Protein AF-A0AAX3SXF2-F1 (afdb_monomer)

Foldseek 3Di:
DVVLVVVLVVLVVLCVVVDPDLLNLLSVLVVCCLVPDPDDDDLVSSCVNSVHDSVSQQVSCVVVPDNGDVRCCVVHRVD

Solvent-accessible surface area (b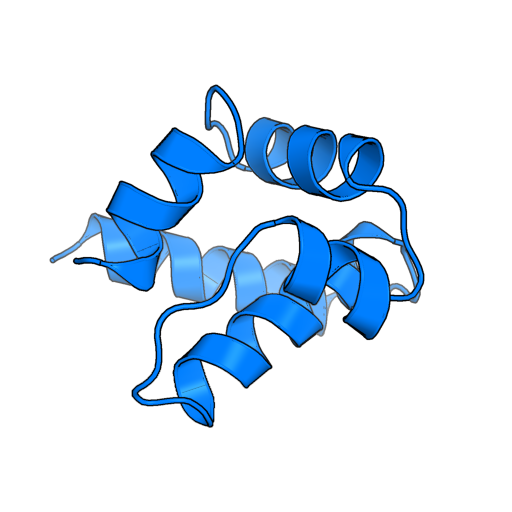ackbone atoms only — not comparable to full-atom values): 4532 Å² total; per-residue (Å²): 116,75,65,48,56,52,51,52,53,51,40,50,51,48,43,72,66,68,47,96,41,74,62,22,42,44,40,49,45,53,52,47,45,68,73,71,39,98,58,92,82,53,67,62,59,51,12,60,76,43,74,51,48,57,67,54,53,31,51,48,30,35,76,77,74,34,96,20,50,71,59,43,43,52,58,61,70,76,96

Secondary structure (DSSP, 8-state):
-HHHHHHHHHHHHHHHTT--SHHHHHHHHHHHHHHH-SS---HHHHHHHTT--HHHHHHHHHHTT-SSHHHHHHHHT--

pLDDT: mean 85.39, std 11.78, range [54.47, 97.88]

Mean predicted aligned error: 4.92 Å

Radius of gyration: 11.4 Å; Cα contacts (8 Å, |Δi|>4): 66; chains: 1; bounding box: 27×24×26 Å

Nearest PDB structures (foldseek):
  1jus-assembly2_E  TM=7.054E-01  e=3.610E+00  Staphylococcus aureus
  7r3w-assembly3_C  TM=6.301E-01  e=4.290E+00  Salmonella enterica subsp. enterica serovar Typhimurium
  3hta-assembly2_C  TM=6.338E-01  e=6.417E+00  Streptomyces lividans

Structure (mmCIF, N/CA/C/O backbone):
data_AF-A0AAX3SXF2-F1
#
_entry.id   AF-A0AAX3SXF2-F1
#
loop_
_atom_site.group_PDB
_atom_site.id
_atom_site.type_symbol
_atom_site.label_atom_id
_atom_site.label_alt_id
_atom_site.label_comp_id
_atom_site.label_asym_id
_atom_site.label_entity_id
_atom_site.label_seq_id
_atom_site.pdbx_PDB_ins_code
_atom_site.Cartn_x
_atom_site.Cartn_y
_atom_site.Cartn_z
_atom_site.occupancy
_atom_site.B_iso_or_equiv
_atom_site.auth_seq_id
_atom_site.auth_comp_id
_atom_site.auth_asym_id
_atom_site.auth_atom_id
_atom_site.pdbx_PDB_model_num
ATOM 1 N N . MET A 1 1 ? -15.140 -2.651 13.809 1.00 54.47 1 MET A N 1
ATOM 2 C CA . MET A 1 1 ? -14.490 -3.967 14.005 1.00 54.47 1 MET A CA 1
ATOM 3 C C . MET A 1 1 ? -14.538 -4.845 12.749 1.00 54.47 1 MET A C 1
ATOM 5 O O . MET A 1 1 ? -13.478 -5.253 12.311 1.00 54.47 1 MET A O 1
ATOM 9 N N . GLN A 1 2 ? -15.696 -5.061 12.099 1.00 61.03 2 GLN A N 1
ATOM 10 C CA . GLN A 1 2 ? -15.798 -5.925 10.898 1.00 61.03 2 GLN A CA 1
ATOM 11 C C . GLN A 1 2 ? -14.994 -5.455 9.661 1.00 61.03 2 GLN A C 1
ATOM 13 O O . GLN A 1 2 ? -14.464 -6.287 8.932 1.00 61.03 2 GLN A O 1
ATOM 18 N N . LEU A 1 3 ? -14.851 -4.141 9.425 1.00 62.84 3 LEU A N 1
ATOM 19 C CA . LEU A 1 3 ? -14.106 -3.625 8.260 1.00 62.84 3 LEU A CA 1
ATOM 20 C C . LEU A 1 3 ? -12.587 -3.844 8.337 1.00 62.84 3 LEU A C 1
ATOM 22 O O . LEU A 1 3 ? -11.973 -4.159 7.323 1.00 62.84 3 LEU A O 1
ATOM 26 N N . LYS A 1 4 ? -11.980 -3.694 9.521 1.00 64.75 4 LYS A N 1
ATOM 27 C CA . LYS A 1 4 ? -10.528 -3.860 9.700 1.00 64.75 4 LYS A CA 1
ATOM 28 C C . LYS A 1 4 ? -10.104 -5.301 9.413 1.00 64.75 4 LYS A C 1
ATOM 30 O O . LYS A 1 4 ? -9.151 -5.522 8.672 1.00 64.75 4 LYS A O 1
ATOM 35 N N . THR A 1 5 ? -10.874 -6.264 9.924 1.00 68.75 5 THR A N 1
ATOM 36 C CA . THR A 1 5 ? -10.701 -7.693 9.629 1.00 68.75 5 THR A CA 1
ATOM 37 C C . THR A 1 5 ? -10.787 -7.966 8.126 1.00 68.75 5 THR A C 1
ATOM 39 O O . THR A 1 5 ? -9.914 -8.631 7.584 1.00 68.75 5 THR A O 1
ATOM 42 N N . ASN A 1 6 ? -11.748 -7.352 7.424 1.00 78.31 6 ASN A N 1
ATOM 43 C CA . ASN A 1 6 ? -11.905 -7.517 5.976 1.00 78.31 6 ASN A CA 1
ATOM 44 C C . ASN A 1 6 ? -10.700 -6.994 5.166 1.00 78.31 6 ASN A C 1
ATOM 46 O O . ASN A 1 6 ? -10.333 -7.576 4.148 1.00 78.31 6 ASN A O 1
ATOM 50 N N . ILE A 1 7 ? -10.070 -5.896 5.598 1.00 80.75 7 ILE A N 1
ATOM 51 C CA . ILE A 1 7 ? -8.888 -5.346 4.913 1.00 80.75 7 ILE A CA 1
ATOM 52 C C . ILE A 1 7 ? -7.663 -6.229 5.155 1.00 80.75 7 ILE A C 1
ATOM 54 O O . ILE A 1 7 ? -6.921 -6.490 4.212 1.00 80.75 7 ILE A O 1
ATOM 58 N N . LEU A 1 8 ? -7.469 -6.721 6.382 1.00 83.38 8 LEU A N 1
ATOM 59 C CA . LEU A 1 8 ? -6.369 -7.633 6.695 1.00 83.38 8 LEU A CA 1
ATOM 60 C C . LEU A 1 8 ? -6.466 -8.919 5.861 1.00 83.38 8 LEU A C 1
ATOM 62 O O . LEU A 1 8 ? -5.497 -9.286 5.203 1.00 83.38 8 LEU A O 1
ATOM 66 N N . GLU A 1 9 ? -7.655 -9.519 5.787 1.00 83.62 9 GLU A N 1
ATOM 67 C CA . GLU A 1 9 ? -7.923 -10.681 4.929 1.00 83.62 9 GLU A CA 1
ATOM 68 C C . GLU A 1 9 ? -7.634 -10.382 3.451 1.00 83.62 9 GLU A C 1
ATOM 70 O O . GLU A 1 9 ? -7.015 -11.188 2.760 1.00 83.62 9 GLU A O 1
ATOM 75 N N . LYS A 1 10 ? -8.025 -9.204 2.946 1.00 80.75 10 LYS A N 1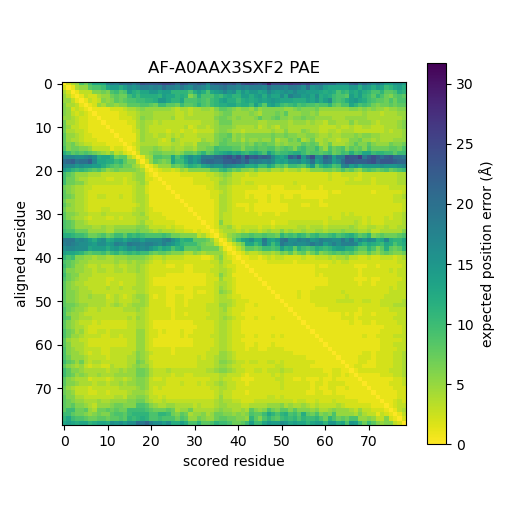
ATOM 76 C CA . LYS A 1 10 ? -7.713 -8.794 1.566 1.00 80.75 10 LYS A CA 1
ATOM 77 C C . LYS A 1 10 ? -6.211 -8.680 1.316 1.00 80.75 10 LYS A C 1
ATOM 79 O O . LYS A 1 10 ? -5.754 -9.111 0.259 1.00 80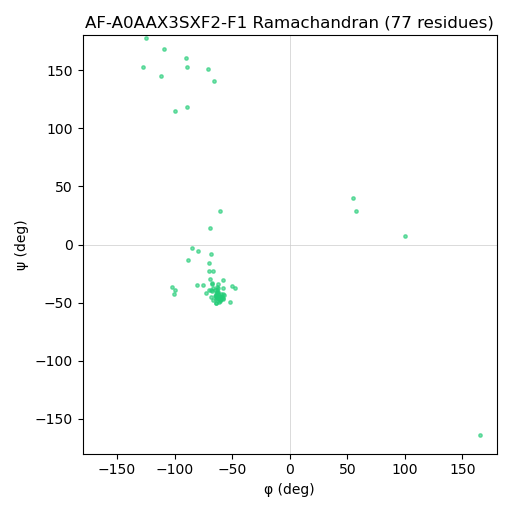.75 10 LYS A O 1
ATOM 84 N N . LEU A 1 11 ? -5.455 -8.107 2.251 1.00 84.00 11 LEU A N 1
ATOM 85 C CA . LEU A 1 11 ? -3.998 -8.006 2.140 1.00 84.00 11 LEU A CA 1
ATOM 86 C C . LEU A 1 11 ? -3.356 -9.395 2.135 1.00 84.00 11 LEU A C 1
ATOM 88 O O . LEU A 1 11 ? -2.524 -9.673 1.277 1.00 84.00 11 LEU A O 1
ATOM 92 N N . GLU A 1 12 ? -3.791 -10.287 3.024 1.00 84.31 12 GLU A N 1
ATOM 93 C CA . GLU A 1 12 ? -3.305 -11.668 3.069 1.00 84.31 12 GLU A CA 1
ATOM 94 C C . GLU A 1 12 ? -3.652 -12.444 1.794 1.00 84.31 12 GLU A C 1
ATOM 96 O O . GLU A 1 12 ? -2.811 -13.168 1.274 1.00 84.31 12 GLU A O 1
ATOM 101 N N . VAL A 1 13 ? -4.842 -12.249 1.218 1.00 84.88 13 VAL A N 1
ATOM 102 C CA . VAL A 1 13 ? -5.205 -12.839 -0.082 1.00 84.88 13 VAL A CA 1
ATOM 103 C C . VAL A 1 13 ? -4.306 -12.320 -1.205 1.00 84.88 13 VAL A C 1
ATOM 105 O O . VAL A 1 13 ? -3.917 -13.102 -2.069 1.00 84.88 13 VAL A O 1
ATOM 108 N N . ILE A 1 14 ? -3.975 -11.025 -1.221 1.00 83.06 14 ILE A N 1
ATOM 109 C CA . ILE A 1 14 ? -3.071 -10.446 -2.228 1.00 83.06 14 ILE A CA 1
ATOM 110 C C . ILE A 1 14 ? -1.670 -11.053 -2.106 1.00 83.06 14 ILE A C 1
ATOM 112 O O . ILE A 1 14 ? -1.082 -11.409 -3.122 1.00 83.06 14 ILE A O 1
ATOM 116 N N . ILE A 1 15 ? -1.172 -11.224 -0.882 1.00 82.88 15 ILE A N 1
ATOM 117 C CA . ILE A 1 15 ? 0.136 -11.833 -0.609 1.00 82.88 15 ILE A CA 1
ATOM 118 C C . ILE A 1 15 ? 0.141 -13.315 -0.999 1.00 82.88 15 ILE A C 1
ATOM 120 O O . ILE A 1 15 ? 1.021 -13.765 -1.724 1.00 82.88 15 ILE A O 1
ATOM 124 N N . ASN A 1 16 ? -0.880 -14.070 -0.590 1.00 79.38 16 ASN A N 1
ATOM 125 C CA . ASN A 1 16 ? -0.968 -15.515 -0.819 1.00 79.38 16 ASN A CA 1
ATOM 126 C C . ASN A 1 16 ? -1.202 -15.894 -2.286 1.00 79.38 16 ASN A C 1
ATOM 128 O O . ASN A 1 16 ? -0.993 -17.047 -2.660 1.00 79.38 16 ASN A O 1
ATOM 132 N N . ARG A 1 17 ? -1.620 -14.945 -3.134 1.00 78.94 17 ARG A N 1
ATOM 133 C CA . ARG A 1 17 ? -1.639 -15.141 -4.592 1.00 78.94 17 ARG A CA 1
ATOM 134 C C . ARG A 1 17 ? -0.234 -15.232 -5.195 1.00 78.94 17 ARG A C 1
ATOM 136 O O . ARG A 1 17 ? -0.130 -15.634 -6.346 1.00 78.94 17 ARG A O 1
ATOM 143 N N . ASN A 1 18 ? 0.808 -14.959 -4.403 1.00 57.97 18 ASN A N 1
ATOM 144 C CA . ASN A 1 18 ? 2.211 -15.259 -4.688 1.00 57.97 18 ASN A CA 1
ATOM 145 C C . ASN A 1 18 ? 2.737 -14.639 -5.989 1.00 57.97 18 ASN A C 1
ATOM 147 O O . ASN A 1 18 ? 3.637 -15.165 -6.638 1.00 57.97 18 ASN A O 1
ATOM 151 N N . ASP A 1 19 ? 2.153 -13.508 -6.360 1.00 58.44 19 ASP A N 1
ATOM 152 C CA . ASP A 1 19 ? 2.615 -12.708 -7.470 1.00 58.44 19 ASP A CA 1
ATOM 153 C C . ASP A 1 19 ? 3.650 -11.722 -6.918 1.00 58.44 19 ASP A C 1
ATOM 155 O O . ASP A 1 19 ? 3.280 -10.834 -6.142 1.00 58.44 19 ASP A O 1
ATOM 159 N N . ASP A 1 20 ? 4.902 -11.795 -7.388 1.00 66.06 20 ASP A N 1
ATOM 160 C CA . ASP A 1 20 ? 5.960 -10.763 -7.254 1.00 66.06 20 ASP A CA 1
ATOM 161 C C . ASP A 1 20 ? 5.564 -9.421 -7.925 1.00 66.06 20 ASP A C 1
ATOM 163 O O . ASP A 1 20 ? 6.371 -8.644 -8.437 1.00 66.06 20 ASP A O 1
ATOM 167 N N . THR A 1 21 ? 4.268 -9.136 -7.976 1.00 85.44 21 THR A N 1
ATOM 168 C CA . THR A 1 21 ? 3.699 -7.887 -8.428 1.00 85.44 21 THR A CA 1
ATOM 169 C C . THR A 1 21 ? 3.972 -6.796 -7.411 1.00 85.44 21 THR A C 1
ATOM 171 O O . THR A 1 21 ? 3.987 -6.997 -6.196 1.00 85.44 21 THR A O 1
ATOM 174 N N . VAL A 1 22 ? 4.053 -5.575 -7.930 1.00 89.00 22 VAL A N 1
ATOM 175 C CA . VAL A 1 22 ? 4.131 -4.343 -7.141 1.00 89.00 22 VAL A CA 1
ATOM 176 C C . VAL A 1 22 ? 3.070 -4.300 -6.027 1.00 89.00 22 VAL A C 1
ATOM 178 O O . VAL A 1 22 ? 3.360 -3.856 -4.921 1.00 89.00 22 VAL A O 1
ATOM 181 N N . ASN A 1 23 ? 1.857 -4.808 -6.279 1.00 90.12 23 ASN A N 1
ATOM 182 C CA . ASN A 1 23 ? 0.787 -4.849 -5.278 1.00 90.12 23 ASN A CA 1
ATOM 183 C C . ASN A 1 23 ? 1.076 -5.832 -4.132 1.00 90.12 23 ASN A C 1
ATOM 185 O O . ASN A 1 23 ? 0.776 -5.508 -2.985 1.00 90.12 23 ASN A O 1
ATOM 189 N N . GLY A 1 24 ? 1.649 -7.002 -4.432 1.00 90.44 24 GLY A N 1
ATOM 190 C CA . GLY A 1 24 ? 2.054 -7.988 -3.426 1.00 90.44 24 GLY A CA 1
ATOM 191 C C . GLY A 1 24 ? 3.139 -7.440 -2.503 1.00 90.44 24 GLY A C 1
ATOM 192 O O . GLY A 1 24 ? 3.001 -7.503 -1.282 1.00 90.44 24 GLY A O 1
ATOM 193 N N . ILE A 1 25 ? 4.155 -6.795 -3.085 1.00 92.50 25 ILE A N 1
ATOM 194 C CA . ILE A 1 25 ? 5.253 -6.169 -2.333 1.00 92.50 25 ILE A CA 1
ATOM 195 C C . ILE A 1 25 ? 4.712 -5.063 -1.414 1.00 92.50 25 ILE A C 1
ATOM 197 O O . ILE A 1 25 ? 4.979 -5.076 -0.215 1.00 92.50 25 ILE A O 1
ATOM 201 N N . ILE A 1 26 ? 3.885 -4.146 -1.936 1.00 94.31 26 ILE A N 1
ATOM 202 C CA . ILE A 1 26 ? 3.281 -3.068 -1.133 1.00 94.31 26 ILE A CA 1
ATOM 203 C C . ILE A 1 26 ? 2.412 -3.638 0.002 1.00 94.31 26 ILE A C 1
ATOM 205 O O . ILE A 1 26 ? 2.505 -3.168 1.138 1.00 94.31 26 ILE A O 1
ATOM 209 N N . ALA A 1 27 ? 1.589 -4.656 -0.276 1.00 92.69 27 ALA A N 1
ATOM 210 C CA . ALA A 1 27 ? 0.744 -5.299 0.730 1.00 92.69 27 ALA A CA 1
ATOM 211 C C . ALA A 1 27 ? 1.576 -5.920 1.864 1.00 92.69 27 ALA A C 1
ATOM 213 O O . ALA A 1 27 ? 1.277 -5.698 3.041 1.00 92.69 27 ALA A O 1
ATOM 214 N N . GLN A 1 28 ? 2.644 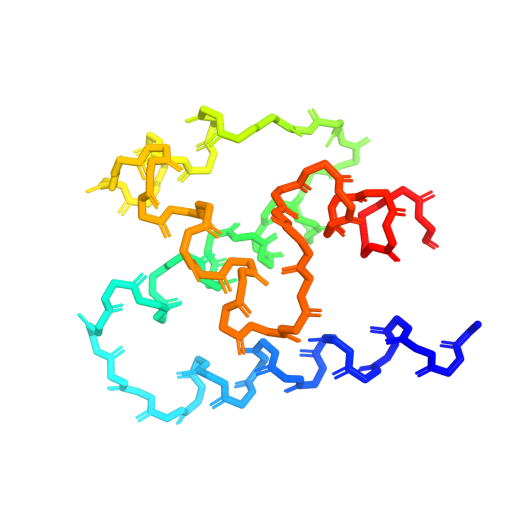-6.645 1.517 1.00 91.81 28 GLN A N 1
ATOM 215 C CA . GLN A 1 28 ? 3.547 -7.264 2.484 1.00 91.81 28 GLN A CA 1
ATOM 216 C C . GLN A 1 28 ? 4.260 -6.217 3.345 1.00 91.81 28 GLN A C 1
ATOM 218 O O . GLN A 1 28 ? 4.311 -6.359 4.568 1.00 91.81 28 GLN A O 1
ATOM 223 N N . THR A 1 29 ? 4.770 -5.147 2.731 1.00 92.75 29 THR A N 1
ATOM 224 C CA . THR A 1 29 ? 5.418 -4.040 3.445 1.00 92.75 29 THR A CA 1
ATOM 225 C C . THR A 1 29 ? 4.473 -3.410 4.469 1.00 92.75 29 THR A C 1
ATOM 227 O O . THR A 1 29 ? 4.855 -3.236 5.625 1.00 92.75 29 THR A O 1
ATOM 230 N N . ILE A 1 30 ? 3.224 -3.121 4.088 1.00 91.56 30 ILE A N 1
ATOM 231 C CA . ILE A 1 30 ? 2.230 -2.539 5.002 1.00 91.56 30 ILE A CA 1
ATOM 232 C C . ILE A 1 30 ? 1.923 -3.487 6.169 1.00 91.56 30 ILE A C 1
ATOM 234 O O . ILE A 1 30 ? 1.891 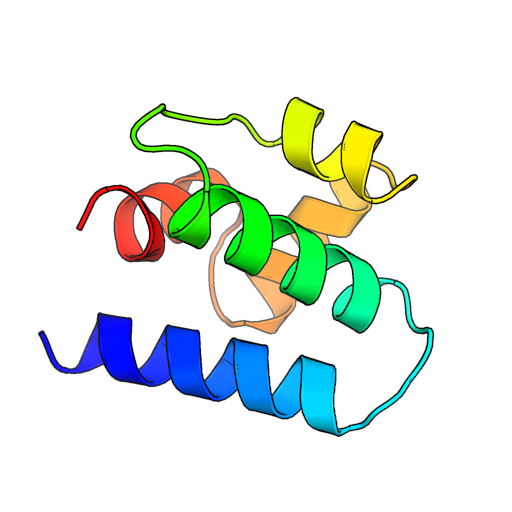-3.043 7.316 1.00 91.56 30 ILE A O 1
ATOM 238 N N . LEU A 1 31 ? 1.722 -4.786 5.910 1.00 89.12 31 LEU A N 1
ATOM 239 C CA . LEU A 1 31 ? 1.492 -5.754 6.989 1.00 89.12 31 LEU A CA 1
ATOM 240 C C . LEU A 1 31 ? 2.686 -5.851 7.941 1.00 89.12 31 LEU A C 1
ATOM 242 O O . LEU A 1 31 ? 2.484 -5.981 9.146 1.00 89.12 31 LEU A O 1
ATOM 246 N N . ASN A 1 32 ? 3.912 -5.773 7.425 1.00 89.75 32 ASN A N 1
ATOM 247 C CA . ASN A 1 32 ? 5.112 -5.792 8.256 1.00 89.75 32 ASN A CA 1
ATOM 248 C C . ASN A 1 32 ? 5.183 -4.557 9.156 1.00 89.75 32 ASN A C 1
ATOM 250 O O . ASN A 1 32 ? 5.422 -4.710 10.350 1.00 89.75 32 ASN A O 1
ATOM 254 N N . PHE A 1 33 ? 4.904 -3.363 8.626 1.00 89.19 33 PHE A N 1
ATOM 255 C CA . PHE A 1 33 ? 4.849 -2.152 9.447 1.00 89.19 33 PHE A CA 1
ATOM 256 C C . PHE A 1 33 ? 3.829 -2.272 10.579 1.00 89.19 33 PHE A C 1
ATOM 258 O O . PHE A 1 33 ? 4.165 -1.998 11.724 1.00 89.19 33 PHE A O 1
ATOM 265 N N . VAL A 1 34 ? 2.624 -2.766 10.286 1.00 85.44 34 VAL A N 1
ATOM 266 C CA . VAL A 1 34 ? 1.562 -2.929 11.292 1.00 85.44 34 VAL A CA 1
ATOM 267 C C . VAL A 1 34 ? 1.899 -4.004 12.336 1.00 85.44 34 VAL A C 1
ATOM 269 O O . VAL A 1 34 ? 1.491 -3.886 13.488 1.00 85.44 34 VAL A O 1
ATOM 272 N N . LYS A 1 35 ? 2.624 -5.065 11.957 1.00 82.50 35 LYS A N 1
ATOM 273 C CA . LYS A 1 35 ? 3.000 -6.165 12.867 1.00 82.50 35 LYS A CA 1
ATOM 274 C C . LYS A 1 35 ? 4.210 -5.840 13.744 1.00 82.50 35 LYS A C 1
ATOM 276 O O . LYS A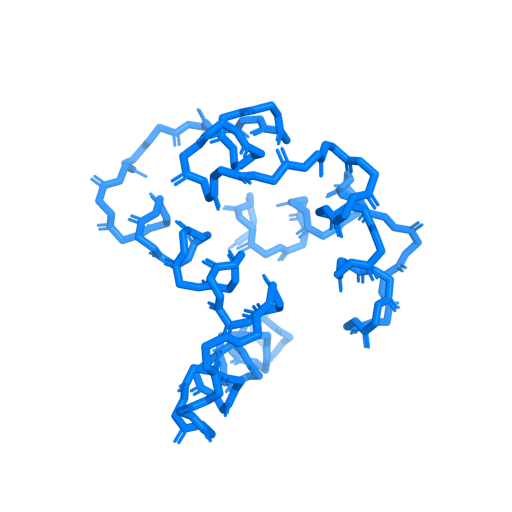 1 35 ? 4.287 -6.342 14.861 1.00 82.50 35 LYS A O 1
ATOM 281 N N . VAL A 1 36 ? 5.173 -5.084 13.215 1.00 73.81 36 VAL A N 1
ATOM 282 C CA . VAL A 1 36 ? 6.483 -4.859 13.849 1.00 73.81 36 VAL A CA 1
ATOM 283 C C . VAL A 1 36 ? 6.536 -3.518 14.574 1.00 73.81 36 VAL A C 1
ATOM 285 O O . VAL A 1 36 ? 7.096 -3.443 15.666 1.00 73.81 36 VAL A O 1
ATOM 288 N N . SER A 1 37 ? 5.947 -2.469 13.998 1.00 60.50 37 SER A N 1
ATOM 289 C CA . SER A 1 37 ? 6.011 -1.120 14.551 1.00 60.50 37 SER A CA 1
ATOM 290 C C . SER A 1 37 ? 4.733 -0.788 15.313 1.00 60.50 37 SER A C 1
ATOM 292 O O . SER A 1 37 ? 3.678 -0.576 14.727 1.00 60.50 37 SER A O 1
ATOM 294 N N . ASN A 1 38 ? 4.859 -0.598 16.628 1.00 59.62 38 ASN A N 1
ATOM 295 C CA . ASN A 1 38 ? 3.918 0.211 17.421 1.00 59.62 38 ASN A CA 1
ATOM 296 C C . ASN A 1 38 ? 4.023 1.720 17.085 1.00 59.62 38 ASN A C 1
ATOM 298 O O . ASN A 1 38 ? 3.541 2.568 17.835 1.00 59.62 38 ASN A O 1
ATOM 302 N N . GLU A 1 39 ? 4.685 2.067 15.980 1.00 66.81 39 GLU A N 1
ATOM 303 C CA . GLU A 1 39 ? 4.954 3.427 15.538 1.00 66.81 39 GLU A CA 1
ATOM 304 C C . GLU A 1 39 ? 4.167 3.748 14.268 1.00 66.81 39 GLU A C 1
ATOM 306 O O . GLU A 1 39 ? 3.951 2.902 13.398 1.00 66.81 39 GLU A O 1
ATOM 311 N N . ASN A 1 40 ? 3.743 5.006 14.166 1.00 80.62 40 ASN A N 1
ATOM 312 C CA . ASN A 1 40 ? 3.096 5.524 12.969 1.00 80.62 40 ASN A CA 1
ATOM 313 C C . ASN A 1 40 ? 4.087 5.550 11.799 1.00 80.62 40 ASN A C 1
ATOM 315 O O . ASN A 1 40 ? 5.234 5.948 11.977 1.00 80.62 40 ASN A O 1
ATOM 319 N N . PHE A 1 41 ? 3.615 5.213 10.602 1.00 89.62 41 PHE A N 1
ATOM 32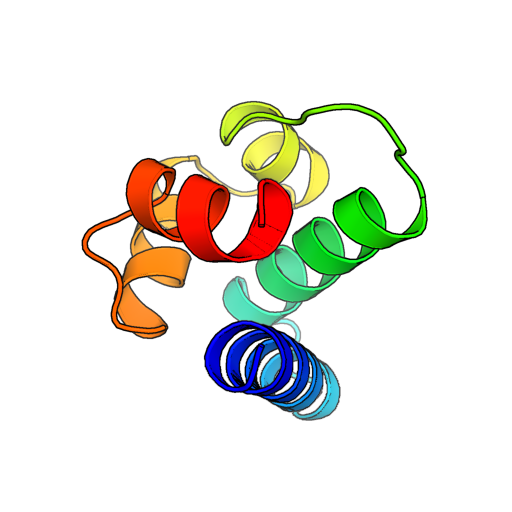0 C CA . PHE A 1 41 ? 4.401 5.271 9.368 1.00 89.62 41 PHE A CA 1
ATOM 321 C C . PHE A 1 41 ? 3.658 6.069 8.297 1.00 89.62 41 PHE A C 1
ATOM 323 O O . PHE A 1 41 ? 2.430 6.171 8.296 1.00 89.62 41 PHE A O 1
ATOM 330 N N . ILE A 1 42 ? 4.397 6.673 7.374 1.00 93.44 42 ILE A N 1
ATOM 331 C CA . ILE A 1 42 ? 3.851 7.490 6.291 1.00 93.44 42 ILE A CA 1
ATOM 332 C C . ILE A 1 42 ? 3.992 6.788 4.939 1.00 93.44 42 ILE A C 1
ATOM 334 O O . ILE A 1 42 ? 4.702 5.799 4.778 1.00 93.44 42 ILE A O 1
ATOM 338 N N . ILE A 1 43 ? 3.310 7.321 3.922 1.00 95.94 43 ILE A N 1
ATOM 339 C CA . ILE A 1 43 ? 3.324 6.744 2.569 1.00 95.94 43 ILE A CA 1
ATOM 340 C C . ILE A 1 43 ? 4.735 6.643 1.975 1.00 95.94 43 ILE A C 1
ATOM 342 O O . ILE A 1 43 ? 4.996 5.740 1.182 1.00 95.94 43 ILE A O 1
ATOM 346 N N . ASN A 1 44 ? 5.631 7.560 2.350 1.00 97.00 44 ASN A N 1
ATOM 347 C CA . ASN A 1 44 ? 7.012 7.557 1.878 1.00 97.00 44 ASN A CA 1
ATOM 348 C C . ASN A 1 44 ? 7.778 6.351 2.427 1.00 97.00 44 ASN A C 1
ATOM 350 O O . ASN A 1 44 ? 8.469 5.707 1.650 1.00 97.00 44 ASN A O 1
ATOM 354 N N . ASP A 1 45 ? 7.572 5.987 3.695 1.00 95.00 45 ASP A N 1
ATOM 355 C CA . ASP A 1 45 ? 8.218 4.823 4.315 1.00 95.00 45 ASP A CA 1
ATOM 356 C C . ASP A 1 45 ? 7.800 3.533 3.604 1.00 95.00 45 ASP A C 1
ATOM 358 O O . ASP A 1 45 ? 8.625 2.663 3.317 1.00 95.00 45 ASP A O 1
ATOM 362 N N . VAL A 1 46 ? 6.512 3.432 3.246 1.00 95.25 46 VAL A N 1
ATOM 363 C CA . VAL A 1 46 ? 5.994 2.312 2.448 1.00 95.25 46 VAL A CA 1
ATOM 364 C C . VAL A 1 46 ? 6.613 2.300 1.062 1.00 95.25 46 VAL A C 1
ATOM 366 O O . VAL A 1 46 ? 7.048 1.245 0.610 1.00 95.25 46 VAL A O 1
ATOM 369 N N . ALA A 1 47 ? 6.658 3.443 0.378 1.00 97.19 47 ALA A N 1
ATOM 370 C CA . ALA A 1 47 ? 7.229 3.541 -0.960 1.00 97.19 47 ALA A CA 1
ATOM 371 C C . ALA A 1 47 ? 8.714 3.142 -0.964 1.00 97.19 47 ALA A C 1
ATOM 373 O O . ALA A 1 47 ? 9.118 2.300 -1.761 1.00 97.19 47 ALA A O 1
ATOM 374 N N . GLU A 1 48 ? 9.499 3.667 -0.025 1.00 97.12 48 GLU A N 1
ATOM 375 C CA . GLU A 1 48 ? 10.926 3.379 0.108 1.00 97.12 48 GLU A CA 1
ATOM 376 C C . GLU A 1 48 ? 11.180 1.904 0.439 1.00 97.12 48 GLU A C 1
ATOM 378 O O . GLU A 1 48 ? 11.921 1.231 -0.277 1.00 97.12 48 GLU A O 1
ATOM 383 N N . THR A 1 49 ? 10.491 1.367 1.451 1.00 95.06 49 THR A N 1
ATOM 384 C CA . THR A 1 49 ? 10.682 -0.018 1.918 1.00 95.06 49 THR A CA 1
ATOM 385 C C . THR A 1 49 ? 10.184 -1.054 0.910 1.00 95.06 49 THR A C 1
ATOM 387 O O . THR A 1 49 ? 10.709 -2.161 0.846 1.00 95.06 49 THR A O 1
ATOM 390 N N . SER A 1 50 ? 9.173 -0.712 0.106 1.00 94.25 50 SER A N 1
ATOM 391 C CA . SER A 1 50 ? 8.691 -1.576 -0.982 1.00 94.25 50 SER A CA 1
ATOM 392 C C . SER A 1 50 ? 9.479 -1.406 -2.285 1.00 94.25 50 SER A C 1
ATOM 394 O O . SER A 1 50 ? 9.188 -2.102 -3.253 1.00 94.25 50 SER A O 1
ATOM 396 N N . HIS A 1 51 ? 10.455 -0.490 -2.341 1.00 95.69 51 HIS A N 1
ATOM 397 C CA . HIS A 1 51 ? 11.160 -0.103 -3.568 1.00 95.69 51 HIS A CA 1
ATOM 398 C C . HIS A 1 51 ? 10.211 0.348 -4.695 1.00 95.69 51 HIS A C 1
ATOM 400 O O . HIS A 1 51 ? 10.405 0.040 -5.873 1.00 95.69 51 HIS A O 1
ATOM 406 N N . THR A 1 52 ? 9.167 1.098 -4.338 1.00 95.69 52 THR A N 1
ATOM 407 C CA . THR A 1 52 ? 8.163 1.625 -5.269 1.00 95.69 52 THR A CA 1
ATOM 408 C C . THR A 1 52 ? 8.023 3.143 -5.159 1.00 95.69 52 THR A C 1
ATOM 410 O O . THR A 1 52 ? 8.664 3.812 -4.353 1.00 95.69 52 THR A O 1
ATOM 413 N N . SER A 1 53 ? 7.170 3.729 -6.000 1.00 97.31 53 SER A N 1
ATOM 414 C CA . SER A 1 53 ? 6.813 5.143 -5.901 1.00 97.31 53 SER A CA 1
ATOM 415 C C . SER A 1 53 ? 5.599 5.368 -4.992 1.00 97.31 53 SER A C 1
ATOM 417 O O . SER A 1 53 ? 4.661 4.572 -4.961 1.00 97.31 53 SER A O 1
ATOM 419 N N . VAL A 1 54 ? 5.519 6.553 -4.380 1.00 97.88 54 VAL A N 1
ATOM 420 C CA . VAL A 1 54 ? 4.324 7.067 -3.671 1.00 97.88 54 VAL A CA 1
ATOM 421 C C . VAL A 1 54 ? 3.052 6.958 -4.530 1.00 97.88 54 VAL A C 1
ATOM 423 O O . VAL A 1 54 ? 1.960 6.657 -4.039 1.00 97.88 54 VAL A O 1
ATOM 426 N N . SER A 1 55 ? 3.184 7.164 -5.844 1.00 97.62 55 SER A N 1
ATOM 427 C CA . SER A 1 55 ? 2.080 7.008 -6.794 1.00 97.62 55 SER A CA 1
ATOM 428 C C . SER A 1 55 ? 1.622 5.554 -6.947 1.00 97.62 55 SER A C 1
ATOM 430 O O . SER A 1 55 ? 0.424 5.322 -7.103 1.00 97.62 55 SER A O 1
ATOM 432 N N . SER A 1 56 ? 2.533 4.582 -6.860 1.00 96.88 56 SER A N 1
ATOM 433 C CA . SER A 1 56 ? 2.212 3.150 -6.878 1.00 96.88 56 SER A CA 1
ATOM 434 C C . SER A 1 56 ? 1.467 2.745 -5.610 1.00 96.88 56 SER A C 1
ATOM 436 O O . SER A 1 56 ? 0.399 2.146 -5.707 1.00 96.88 56 SER A O 1
ATOM 438 N N . VAL A 1 57 ? 1.931 3.197 -4.441 1.00 97.19 57 VAL A N 1
ATOM 439 C CA . VAL A 1 57 ? 1.227 2.989 -3.163 1.00 97.19 57 VAL A CA 1
ATOM 440 C C . VAL A 1 57 ? -0.172 3.615 -3.192 1.00 97.19 57 VAL A C 1
ATOM 442 O O . VAL A 1 57 ? -1.154 2.986 -2.808 1.00 97.19 57 VAL A O 1
ATOM 445 N N . THR A 1 58 ? -0.311 4.824 -3.741 1.00 97.12 58 THR A N 1
ATOM 446 C CA . THR A 1 58 ? -1.628 5.470 -3.881 1.00 97.12 58 THR A CA 1
ATOM 447 C C . THR A 1 58 ? -2.567 4.681 -4.798 1.00 97.12 58 THR A C 1
ATOM 449 O O . THR A 1 58 ? -3.752 4.544 -4.491 1.00 97.12 58 THR A O 1
ATOM 452 N N . LYS A 1 59 ? -2.065 4.159 -5.926 1.00 96.25 59 LYS A N 1
ATOM 453 C CA . LYS A 1 59 ? -2.845 3.309 -6.841 1.00 96.25 59 LYS A CA 1
ATOM 454 C C . LYS A 1 59 ? -3.253 1.994 -6.180 1.00 96.25 59 LYS A C 1
ATOM 456 O O . LYS A 1 59 ? -4.386 1.567 -6.370 1.00 96.25 59 LYS A O 1
ATOM 461 N N . PHE A 1 60 ? -2.369 1.403 -5.381 1.00 94.69 60 PHE A N 1
ATOM 462 C CA . PHE A 1 60 ? -2.669 0.223 -4.580 1.00 94.69 60 PHE A CA 1
ATOM 463 C C . PHE A 1 60 ? -3.805 0.492 -3.580 1.00 94.69 60 PHE A C 1
ATOM 465 O O . PHE A 1 60 ? -4.796 -0.227 -3.570 1.00 94.69 60 PHE A O 1
ATOM 472 N N . CYS A 1 61 ? -3.757 1.584 -2.810 1.00 94.44 61 CYS A N 1
ATOM 473 C CA . CYS A 1 61 ? -4.876 1.937 -1.925 1.00 94.44 61 CYS A CA 1
ATOM 474 C C . CYS A 1 61 ? -6.193 2.108 -2.706 1.00 94.44 61 CYS A C 1
ATOM 476 O O . CYS A 1 61 ? -7.251 1.681 -2.248 1.00 94.44 61 CYS A O 1
ATOM 478 N N . LYS A 1 62 ? -6.135 2.679 -3.915 1.00 94.38 62 LYS A N 1
ATOM 479 C CA . LYS A 1 62 ? -7.312 2.816 -4.783 1.00 94.38 62 LYS A CA 1
ATOM 480 C C . LYS A 1 62 ? -7.859 1.487 -5.292 1.00 94.38 62 LYS A C 1
ATOM 482 O O . LYS A 1 62 ? -9.075 1.334 -5.356 1.00 94.38 62 LYS A O 1
ATOM 487 N N . SER A 1 63 ? -7.004 0.514 -5.611 1.00 90.38 63 SER A N 1
ATOM 488 C CA . SER A 1 63 ? -7.460 -0.815 -6.044 1.00 90.38 63 SER A CA 1
ATOM 489 C C . SER A 1 63 ? -8.175 -1.585 -4.929 1.00 90.38 63 SER A C 1
ATOM 491 O O . SER A 1 63 ? -9.016 -2.433 -5.214 1.00 90.38 63 SER A O 1
ATOM 493 N N . LEU A 1 64 ? -7.905 -1.244 -3.665 1.00 88.38 64 LEU A N 1
ATOM 494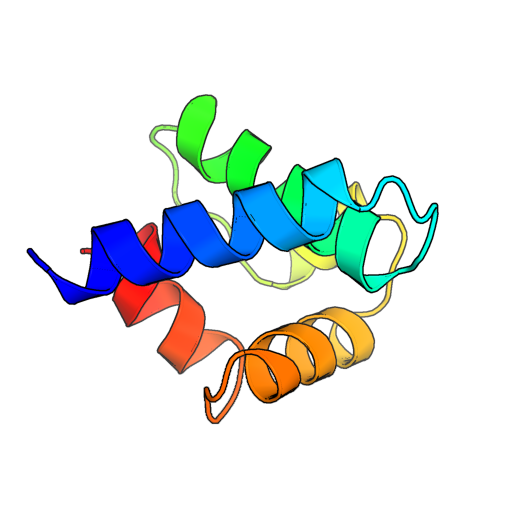 C CA . LEU A 1 64 ? -8.615 -1.771 -2.498 1.00 88.38 64 LEU A CA 1
ATOM 495 C C . LEU A 1 64 ? -9.973 -1.091 -2.232 1.00 88.38 64 LEU A C 1
ATOM 497 O O . LEU A 1 64 ? -10.706 -1.541 -1.349 1.00 88.38 64 LEU A O 1
ATOM 501 N N . GLY A 1 65 ? -10.322 -0.047 -2.994 1.00 90.31 65 GLY A N 1
ATOM 502 C CA . GLY A 1 65 ? -11.589 0.685 -2.885 1.00 90.31 65 GLY A CA 1
ATOM 503 C C . GLY A 1 65 ? -11.515 2.006 -2.113 1.00 90.31 65 GLY A C 1
ATOM 504 O O . GLY A 1 65 ? -12.555 2.616 -1.884 1.00 90.31 65 GLY A O 1
ATOM 505 N N . PHE A 1 66 ? -10.322 2.465 -1.727 1.00 92.88 66 PHE A N 1
ATOM 506 C CA . PHE A 1 66 ? -10.140 3.757 -1.056 1.00 92.88 66 PHE A CA 1
ATOM 507 C C . PHE A 1 66 ? -9.902 4.889 -2.062 1.00 92.88 66 PHE A C 1
ATOM 509 O O . PHE A 1 66 ? -9.459 4.687 -3.188 1.00 92.88 66 PHE A O 1
ATOM 516 N N . THR A 1 67 ? -10.113 6.129 -1.649 1.00 94.56 67 THR A N 1
ATOM 517 C CA . THR A 1 67 ? -9.765 7.327 -2.425 1.00 94.56 67 THR A CA 1
ATOM 518 C C . THR A 1 67 ? -8.249 7.547 -2.514 1.00 94.56 67 THR A C 1
ATOM 520 O O . THR A 1 67 ? -7.763 8.182 -3.456 1.00 94.56 67 THR A O 1
ATOM 523 N N . GLY A 1 68 ? -7.476 6.990 -1.574 1.00 95.12 68 GLY A N 1
ATOM 524 C CA . GLY A 1 68 ? -6.015 7.029 -1.554 1.00 95.12 68 GLY A CA 1
ATOM 525 C C . GLY A 1 68 ? -5.425 6.625 -0.201 1.00 95.12 68 GLY A C 1
ATOM 526 O O . GLY A 1 68 ? -6.109 6.058 0.648 1.00 95.12 68 GLY A O 1
ATOM 527 N N . TRP A 1 69 ? -4.145 6.948 0.005 1.00 94.62 69 TRP A N 1
ATOM 528 C CA . TRP A 1 69 ? -3.394 6.557 1.203 1.00 94.62 69 TRP A CA 1
ATOM 529 C C . TRP A 1 69 ? -3.979 7.074 2.514 1.00 94.62 69 TRP A C 1
ATOM 531 O O . TRP A 1 69 ? -4.094 6.309 3.459 1.00 94.62 69 TRP A O 1
ATOM 541 N N . LYS A 1 70 ? -4.337 8.363 2.594 1.00 92.81 70 LYS A N 1
ATOM 542 C CA . LYS A 1 70 ? -4.800 8.958 3.860 1.00 92.81 70 LYS A CA 1
ATOM 543 C C . LYS A 1 70 ? -6.034 8.241 4.401 1.00 92.81 70 LYS A C 1
ATOM 545 O O . LYS A 1 70 ? -6.080 7.927 5.583 1.00 92.81 70 LYS A O 1
ATOM 550 N N . GLU A 1 71 ? -7.003 7.968 3.530 1.00 93.12 71 GLU A N 1
ATOM 551 C CA . GLU A 1 71 ? -8.203 7.224 3.902 1.00 93.12 71 GLU A CA 1
ATOM 552 C C . GLU A 1 71 ? -7.842 5.796 4.325 1.00 93.12 71 GLU A C 1
ATOM 554 O O . GLU A 1 71 ? -8.188 5.387 5.429 1.00 93.12 71 GLU A O 1
ATOM 559 N N . PHE A 1 72 ? -7.062 5.080 3.509 1.00 92.56 72 PHE A N 1
ATOM 560 C CA . PHE A 1 72 ? -6.575 3.741 3.849 1.00 92.56 72 PHE A CA 1
ATOM 561 C C . PHE A 1 72 ? -5.889 3.697 5.227 1.00 92.56 72 PHE A C 1
ATOM 563 O O . PHE A 1 72 ? -6.234 2.862 6.057 1.00 92.56 72 PHE A O 1
ATOM 570 N N . TYR A 1 73 ? -4.960 4.617 5.496 1.00 90.56 73 TYR A N 1
ATOM 571 C CA . TYR A 1 73 ? -4.186 4.671 6.736 1.00 90.56 73 TYR A CA 1
ATOM 572 C C . TYR A 1 73 ? -5.070 4.920 7.961 1.00 90.56 73 TYR A C 1
ATOM 574 O O . TYR A 1 73 ? -4.959 4.212 8.961 1.00 90.56 73 TYR A O 1
ATOM 582 N N . ILE A 1 74 ? -5.996 5.880 7.873 1.00 88.38 74 ILE A N 1
ATOM 583 C CA . ILE A 1 74 ? -6.945 6.164 8.958 1.00 88.38 74 ILE A CA 1
ATOM 584 C C . ILE A 1 74 ? -7.805 4.928 9.247 1.00 88.38 74 ILE A C 1
ATOM 586 O O . ILE A 1 74 ? -7.982 4.561 10.406 1.00 88.38 74 ILE A O 1
ATOM 590 N N . PHE A 1 75 ? -8.328 4.267 8.212 1.00 84.00 75 PHE A N 1
ATOM 591 C CA . PHE A 1 75 ? -9.235 3.132 8.390 1.00 84.00 75 PHE A CA 1
ATOM 592 C C . PHE A 1 75 ? -8.548 1.838 8.829 1.00 84.00 75 PHE A C 1
ATOM 594 O O . PHE A 1 75 ? -9.158 1.059 9.558 1.00 84.00 75 PHE A O 1
ATOM 601 N N . PHE A 1 76 ? -7.329 1.581 8.360 1.00 79.50 76 PHE A N 1
ATOM 602 C CA . PHE A 1 76 ? -6.658 0.298 8.561 1.00 79.50 76 PHE A CA 1
ATOM 603 C C . PHE A 1 76 ? -5.594 0.319 9.662 1.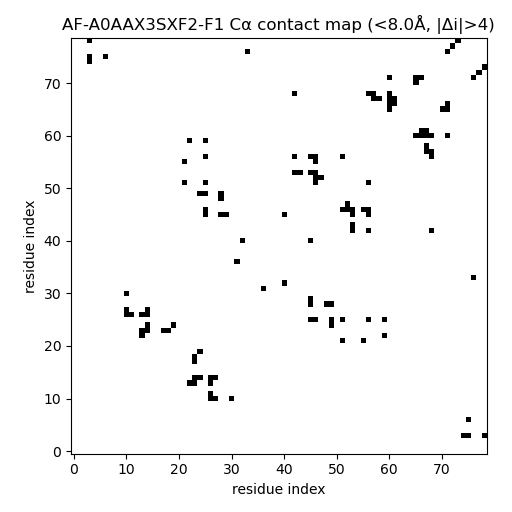00 79.50 76 PHE A C 1
ATOM 605 O O . PHE A 1 76 ? -5.436 -0.678 10.363 1.00 79.50 76 PHE A O 1
ATOM 612 N N . VAL A 1 77 ? -4.860 1.428 9.795 1.00 74.56 77 VAL A N 1
ATOM 613 C CA . VAL A 1 77 ? -3.689 1.522 10.680 1.00 74.56 77 VAL A CA 1
ATOM 614 C C . VAL A 1 77 ? -4.027 2.230 11.992 1.00 74.56 77 VAL A C 1
ATOM 616 O O . VAL A 1 77 ? -3.606 1.773 13.048 1.00 74.56 77 VAL A O 1
ATOM 619 N N . MET A 1 78 ? -4.799 3.323 11.949 1.00 71.44 78 MET A N 1
ATOM 620 C CA . MET A 1 78 ? -5.141 4.105 13.153 1.00 71.44 78 MET A CA 1
ATOM 621 C C . MET A 1 78 ? -6.397 3.628 13.906 1.00 71.44 78 MET A C 1
ATOM 623 O O . MET A 1 78 ? -6.622 4.065 15.033 1.00 71.44 78 MET A O 1
ATOM 627 N N . ASN A 1 79 ? -7.214 2.764 13.298 1.00 60.75 79 ASN A N 1
ATOM 628 C CA . ASN A 1 79 ? -8.313 2.026 13.947 1.00 60.75 79 ASN A CA 1
ATOM 629 C C . ASN A 1 79 ? -7.871 0.589 14.165 1.00 60.75 79 ASN A C 1
ATOM 631 O O . ASN A 1 79 ? -8.303 -0.100 15.114 1.00 60.75 79 ASN A O 1
#

Sequence (79 aa):
MQLKTNILEKLEVIINRNDDTVNGIIAQTILNFVKVSNENFIINDVAETSHTSVSSVTKFCKSLGFTGWKEFYIFFVMN

InterPro domains:
  IPR000281 Helix-turn-helix protein RpiR [PF01418] (26-74)
  IPR009057 Homedomain-like superfamily [SSF46689] (40-77)
  IPR036388 Winged helix-like DNA-binding domain superfamily [G3DSA:1.10.10.10] (2-79)

Organism: Spiroplasma citri (NCBI:txid2133)